Protein AF-A0A4Q5T231-F1 (afdb_monomer_lite)

Structure (mmCIF, N/CA/C/O backbone):
data_AF-A0A4Q5T231-F1
#
_entry.id   AF-A0A4Q5T231-F1
#
loop_
_atom_site.group_PDB
_atom_site.id
_atom_site.type_symbol
_atom_site.label_atom_id
_atom_site.label_alt_id
_atom_site.label_comp_id
_atom_site.label_asym_id
_atom_site.label_entity_id
_atom_site.label_seq_id
_atom_site.pdbx_PDB_ins_code
_atom_site.Cartn_x
_atom_site.Cartn_y
_atom_site.Cartn_z
_atom_site.occupancy
_atom_site.B_iso_or_equiv
_atom_site.auth_seq_id
_atom_site.auth_comp_id
_atom_site.auth_asym_id
_atom_site.auth_atom_id
_atom_site.pdbx_PDB_model_num
ATOM 1 N N . MET A 1 1 ? 25.483 -10.007 -0.753 1.00 50.66 1 MET A N 1
ATOM 2 C CA . MET A 1 1 ? 24.248 -10.472 -1.414 1.00 50.66 1 MET A CA 1
ATOM 3 C C . MET A 1 1 ? 23.103 -10.028 -0.533 1.00 50.66 1 MET A C 1
ATOM 5 O O . MET A 1 1 ? 23.005 -10.476 0.605 1.00 50.66 1 MET A O 1
ATOM 9 N N . SER A 1 2 ? 22.390 -8.997 -0.967 1.00 65.38 2 SER A N 1
ATOM 10 C CA . SER A 1 2 ? 21.343 -8.361 -0.178 1.00 65.38 2 SER A CA 1
ATOM 11 C C . SER A 1 2 ? 20.080 -9.219 -0.239 1.00 65.38 2 SER A C 1
ATOM 13 O O . SER A 1 2 ? 19.780 -9.812 -1.270 1.00 65.38 2 SER A O 1
ATOM 15 N N . MET A 1 3 ? 19.291 -9.268 0.836 1.00 64.25 3 MET A N 1
ATOM 16 C CA . MET A 1 3 ? 18.019 -10.022 0.887 1.00 64.25 3 MET A CA 1
ATOM 17 C C . MET A 1 3 ? 17.012 -9.611 -0.212 1.00 64.25 3 MET A C 1
ATOM 19 O O . MET A 1 3 ? 16.032 -10.305 -0.463 1.00 64.25 3 MET A O 1
ATOM 23 N N . LEU A 1 4 ? 17.260 -8.481 -0.877 1.00 67.06 4 LEU A N 1
ATOM 24 C CA . LEU A 1 4 ? 16.445 -7.885 -1.936 1.00 67.06 4 LEU A CA 1
ATOM 25 C C . LEU A 1 4 ? 16.871 -8.307 -3.355 1.00 67.06 4 LEU A C 1
ATOM 27 O O . LEU A 1 4 ? 16.166 -8.000 -4.314 1.00 67.06 4 LEU A O 1
ATOM 31 N N . ASP A 1 5 ? 18.001 -8.999 -3.507 1.00 69.81 5 ASP A N 1
ATOM 32 C CA . ASP A 1 5 ? 18.557 -9.424 -4.798 1.00 69.81 5 ASP A CA 1
ATOM 33 C C . ASP A 1 5 ? 17.591 -10.279 -5.653 1.00 69.81 5 ASP A C 1
ATOM 35 O O . ASP A 1 5 ? 17.456 -9.984 -6.844 1.00 69.81 5 ASP A O 1
ATOM 39 N N . PRO A 1 6 ? 16.837 -11.264 -5.111 1.00 73.25 6 PRO A N 1
ATOM 40 C CA . PRO A 1 6 ? 15.882 -12.022 -5.926 1.00 73.25 6 PRO A CA 1
ATOM 41 C C . PRO A 1 6 ? 14.739 -11.151 -6.466 1.00 73.25 6 PRO A C 1
ATOM 43 O O . PRO A 1 6 ? 14.299 -11.342 -7.596 1.00 73.25 6 PRO A O 1
ATOM 46 N N . LEU A 1 7 ? 14.289 -10.149 -5.703 1.00 67.00 7 LEU A N 1
ATOM 47 C CA . LEU A 1 7 ? 13.256 -9.215 -6.156 1.00 67.00 7 LEU A CA 1
ATOM 48 C C . LEU A 1 7 ? 13.778 -8.308 -7.278 1.00 67.00 7 LEU A C 1
ATOM 50 O O . LEU A 1 7 ? 13.075 -8.070 -8.259 1.00 67.00 7 LEU A O 1
ATOM 54 N N . LYS A 1 8 ? 15.022 -7.832 -7.150 1.00 66.56 8 LYS A N 1
ATOM 55 C CA . LYS A 1 8 ? 15.678 -6.998 -8.164 1.00 66.56 8 LYS A CA 1
ATOM 56 C C . LYS A 1 8 ? 15.861 -7.744 -9.485 1.00 66.56 8 LYS A C 1
ATOM 58 O O . LYS A 1 8 ? 15.566 -7.172 -10.527 1.00 66.56 8 LYS A O 1
ATOM 63 N N . HIS A 1 9 ? 16.258 -9.017 -9.447 1.00 74.00 9 HIS A N 1
ATOM 64 C CA . HIS A 1 9 ? 16.387 -9.845 -10.653 1.00 74.00 9 HIS A CA 1
ATOM 65 C C . HIS A 1 9 ? 15.053 -10.105 -11.358 1.00 74.00 9 HIS A C 1
ATOM 67 O O . HIS A 1 9 ? 14.983 -10.077 -12.588 1.00 74.00 9 HIS A O 1
ATOM 73 N N . VAL A 1 10 ? 13.977 -10.324 -10.598 1.00 75.19 10 VAL A N 1
ATOM 74 C CA . VAL A 1 10 ? 12.633 -10.466 -11.176 1.00 75.19 10 VAL A CA 1
ATOM 75 C C . VAL A 1 10 ? 12.203 -9.164 -11.851 1.00 75.19 10 VAL A C 1
ATOM 77 O O . VAL A 1 10 ? 11.726 -9.189 -12.983 1.00 75.19 10 VAL A O 1
ATOM 80 N N . LEU A 1 11 ? 12.416 -8.024 -11.188 1.00 67.62 11 LEU A N 1
ATOM 81 C CA . LEU A 1 11 ? 12.044 -6.715 -11.721 1.00 67.62 11 LEU A CA 1
ATOM 82 C C . LEU A 1 11 ? 12.853 -6.352 -12.974 1.00 67.62 11 LEU A C 1
ATOM 84 O O . LEU A 1 11 ? 12.297 -5.823 -13.933 1.00 67.62 11 LEU A O 1
ATOM 88 N N . SER A 1 12 ? 14.146 -6.677 -12.987 1.00 69.38 12 SER A N 1
ATOM 89 C CA . SER A 1 12 ? 15.028 -6.380 -14.111 1.00 69.38 12 SER A CA 1
ATOM 90 C C . SER A 1 12 ? 14.718 -7.248 -15.336 1.00 69.38 12 SER A C 1
ATOM 92 O O . SER A 1 12 ? 14.697 -6.739 -16.453 1.00 69.38 12 SER A O 1
ATOM 94 N N . THR A 1 13 ? 14.366 -8.523 -15.130 1.00 76.62 13 THR A N 1
ATOM 95 C CA . THR A 1 13 ? 13.905 -9.421 -16.207 1.00 76.62 13 THR A CA 1
ATOM 96 C C . THR A 1 13 ? 12.574 -8.948 -16.797 1.00 76.62 13 THR A C 1
ATOM 98 O O . THR A 1 13 ? 12.355 -9.018 -18.004 1.00 76.62 13 THR A O 1
ATOM 101 N N . LEU A 1 14 ? 11.678 -8.428 -15.957 1.00 75.81 14 LEU A N 1
ATOM 102 C CA . LEU A 1 14 ? 10.419 -7.820 -16.393 1.00 75.81 14 LEU A CA 1
ATOM 103 C C . LEU A 1 14 ? 10.644 -6.546 -17.218 1.00 75.81 14 LEU A C 1
ATOM 105 O O . LEU A 1 14 ? 9.974 -6.356 -18.228 1.00 75.81 14 LEU A O 1
ATOM 109 N N . MET A 1 15 ? 11.600 -5.702 -16.821 1.00 70.06 15 MET A N 1
ATOM 110 C CA . MET A 1 15 ? 11.969 -4.503 -17.580 1.00 70.06 15 MET A CA 1
ATOM 111 C C . MET A 1 15 ? 12.560 -4.862 -18.946 1.00 70.06 15 MET A C 1
ATOM 113 O O . MET A 1 15 ? 12.123 -4.319 -19.957 1.00 70.06 15 MET A O 1
ATOM 117 N N . SER A 1 16 ? 13.512 -5.799 -18.996 1.00 71.19 16 SER A N 1
ATOM 118 C CA . SER A 1 16 ? 14.193 -6.167 -20.242 1.00 71.19 16 SER A CA 1
ATOM 119 C C . SER A 1 16 ? 13.262 -6.865 -21.233 1.00 71.19 16 SER A C 1
ATOM 121 O O . SER A 1 16 ? 13.289 -6.566 -22.424 1.00 71.19 16 SER A O 1
ATOM 123 N N . THR A 1 17 ? 12.379 -7.741 -20.746 1.00 78.62 17 THR A N 1
ATOM 124 C CA . THR A 1 17 ? 11.359 -8.384 -21.587 1.00 78.62 17 THR A CA 1
ATOM 125 C C . THR A 1 17 ? 10.318 -7.392 -22.099 1.00 78.62 17 THR A C 1
ATOM 127 O O . THR A 1 17 ? 9.918 -7.488 -23.257 1.00 78.62 17 THR A O 1
ATOM 130 N N . ALA A 1 18 ? 9.908 -6.412 -21.288 1.00 74.81 18 ALA A N 1
ATOM 131 C CA . ALA A 1 18 ? 8.990 -5.364 -21.726 1.00 74.81 18 ALA A CA 1
ATOM 132 C C . ALA A 1 18 ? 9.618 -4.434 -22.778 1.00 74.81 18 ALA A C 1
ATOM 134 O O . ALA A 1 18 ? 8.939 -4.070 -23.737 1.00 74.81 18 ALA A O 1
ATOM 135 N N . HIS A 1 19 ? 10.904 -4.106 -22.638 1.00 70.19 19 HIS A N 1
ATOM 136 C CA . HIS A 1 19 ? 11.635 -3.284 -23.605 1.00 70.19 19 HIS A CA 1
ATOM 137 C C . HIS A 1 19 ? 11.811 -4.005 -24.944 1.00 70.19 19 HIS A C 1
ATOM 139 O O . HIS A 1 19 ? 11.424 -3.474 -25.981 1.00 70.19 19 HIS A O 1
ATOM 145 N N . ALA A 1 20 ? 12.246 -5.269 -24.914 1.00 75.25 20 ALA A N 1
ATOM 146 C CA . ALA A 1 20 ? 12.342 -6.102 -26.112 1.00 75.25 20 ALA A CA 1
ATOM 147 C C . ALA A 1 20 ? 10.977 -6.291 -26.800 1.00 75.25 20 ALA A C 1
ATOM 149 O O . ALA A 1 20 ? 10.881 -6.369 -28.023 1.00 75.25 20 ALA A O 1
ATOM 150 N N . LEU A 1 21 ? 9.887 -6.360 -26.030 1.00 76.31 21 LEU A N 1
ATOM 151 C CA . LEU A 1 21 ? 8.539 -6.420 -26.590 1.00 76.31 21 LEU A CA 1
ATOM 152 C C . LEU A 1 21 ? 8.127 -5.087 -27.235 1.00 76.31 21 LEU A C 1
ATOM 154 O O . LEU A 1 21 ? 7.507 -5.103 -28.294 1.00 76.31 21 LEU A O 1
ATOM 158 N N . ALA A 1 22 ? 8.474 -3.947 -26.633 1.00 73.88 22 ALA A N 1
ATOM 159 C CA . ALA A 1 22 ? 8.198 -2.625 -27.192 1.00 73.88 22 ALA A CA 1
ATOM 160 C C . ALA A 1 22 ? 8.950 -2.394 -28.515 1.00 73.88 22 ALA A C 1
ATOM 162 O O . ALA A 1 22 ? 8.356 -1.897 -29.471 1.00 73.88 22 ALA A O 1
ATOM 163 N N . GLU A 1 23 ? 10.206 -2.831 -28.605 1.00 73.25 23 GLU A N 1
ATOM 164 C CA . GLU A 1 23 ? 10.992 -2.812 -29.846 1.00 73.25 23 GLU A CA 1
ATOM 165 C C . GLU A 1 23 ? 10.360 -3.695 -30.933 1.00 73.25 23 GLU A C 1
ATOM 167 O O . GLU A 1 23 ? 10.173 -3.255 -32.066 1.00 73.25 23 GLU A O 1
ATOM 172 N N . ASN A 1 24 ? 9.922 -4.912 -30.579 1.00 79.31 24 ASN A N 1
ATOM 173 C CA . ASN A 1 24 ? 9.207 -5.807 -31.501 1.00 79.31 24 ASN A CA 1
ATOM 174 C C . ASN A 1 24 ? 7.862 -5.234 -31.991 1.00 79.31 24 ASN A C 1
ATOM 176 O O . ASN A 1 24 ? 7.35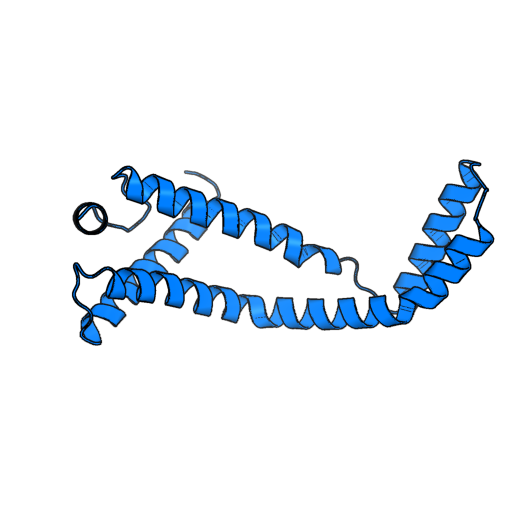8 -5.645 -33.035 1.00 79.31 24 ASN A O 1
ATOM 180 N N . LEU A 1 25 ? 7.276 -4.289 -31.251 1.00 76.75 25 LEU A N 1
ATOM 181 C CA . LEU A 1 25 ? 6.058 -3.564 -31.623 1.00 76.75 25 LEU A CA 1
ATOM 182 C C . LEU A 1 25 ? 6.344 -2.279 -32.424 1.00 76.75 25 LEU A C 1
ATOM 184 O O . LEU A 1 25 ? 5.405 -1.564 -32.775 1.00 76.75 25 LEU A O 1
ATOM 188 N N . GLY A 1 26 ? 7.613 -2.002 -32.745 1.00 74.06 26 GLY A N 1
ATOM 189 C CA . GLY A 1 26 ? 8.037 -0.872 -33.572 1.00 74.06 26 GLY A CA 1
ATOM 190 C C . GLY A 1 26 ? 8.385 0.398 -32.796 1.00 74.06 26 GLY A C 1
ATOM 191 O O . GLY A 1 26 ? 8.459 1.467 -33.403 1.00 74.06 26 GLY A O 1
ATOM 192 N N . ALA A 1 27 ? 8.579 0.319 -31.474 1.00 72.06 27 ALA A N 1
ATOM 193 C CA . ALA A 1 27 ? 9.139 1.435 -30.719 1.00 72.06 27 ALA A CA 1
ATOM 194 C C . ALA A 1 27 ? 10.629 1.605 -31.053 1.00 72.06 27 ALA A C 1
ATOM 196 O O . ALA A 1 27 ? 11.365 0.626 -31.156 1.00 72.06 27 ALA A O 1
ATOM 197 N N . ASP A 1 28 ? 11.061 2.856 -31.206 1.00 72.12 28 ASP A N 1
ATOM 198 C CA . ASP A 1 28 ? 12.474 3.193 -31.363 1.00 72.12 28 ASP A CA 1
ATOM 199 C C . ASP A 1 28 ? 13.251 2.759 -30.104 1.00 72.12 28 ASP A C 1
ATOM 201 O O . ASP A 1 28 ? 12.867 3.193 -29.010 1.00 72.12 28 ASP A O 1
ATOM 205 N N . PRO A 1 29 ? 14.320 1.944 -30.227 1.00 63.81 29 PRO A N 1
ATOM 206 C CA . PRO A 1 29 ? 15.132 1.503 -29.093 1.00 63.81 29 PRO A CA 1
ATOM 207 C C . PRO A 1 29 ? 15.642 2.679 -28.253 1.00 63.81 29 PRO A C 1
ATOM 209 O O . PRO A 1 29 ? 15.603 2.634 -27.028 1.00 63.81 29 PRO A O 1
ATOM 212 N N . GLY A 1 30 ? 16.054 3.771 -28.914 1.00 64.19 30 GLY A N 1
ATOM 213 C CA . GLY A 1 30 ? 16.529 5.009 -28.278 1.00 64.19 30 GLY A CA 1
ATOM 214 C C . GLY A 1 30 ? 15.431 5.985 -27.870 1.00 64.19 30 GLY A C 1
ATOM 215 O O . GLY A 1 30 ? 15.709 7.002 -27.241 1.00 64.19 30 GLY A O 1
ATOM 216 N N . GLY A 1 31 ? 14.181 5.707 -28.229 1.00 68.44 31 GLY A N 1
ATOM 217 C CA . GLY A 1 31 ? 13.083 6.633 -28.028 1.00 68.44 31 GLY A CA 1
ATOM 218 C C . GLY A 1 31 ? 12.554 6.588 -26.599 1.00 68.44 31 GLY A C 1
ATOM 219 O O . GLY A 1 31 ? 12.254 5.520 -26.059 1.00 68.44 31 GLY A O 1
ATOM 220 N N . ALA A 1 32 ? 12.287 7.763 -26.022 1.00 67.25 32 ALA A N 1
ATOM 221 C CA . ALA A 1 32 ? 11.602 7.892 -24.731 1.00 67.25 32 ALA A CA 1
ATOM 222 C C . ALA A 1 32 ? 10.290 7.076 -24.664 1.00 67.25 32 ALA A C 1
ATOM 224 O O . ALA A 1 32 ? 9.895 6.603 -23.600 1.00 67.25 32 ALA A O 1
ATOM 225 N N . VAL A 1 33 ? 9.635 6.853 -25.810 1.00 70.31 33 VAL A N 1
ATOM 226 C CA . VAL A 1 33 ? 8.413 6.046 -25.926 1.00 70.31 33 VAL A CA 1
ATOM 227 C C . VAL A 1 33 ? 8.644 4.586 -25.524 1.00 70.31 33 VAL A C 1
ATOM 229 O O . VAL A 1 33 ? 7.839 4.067 -24.754 1.00 70.31 33 VAL A O 1
ATOM 232 N N . GLY A 1 34 ? 9.724 3.934 -25.973 1.00 71.38 34 GLY A N 1
ATOM 233 C CA . GLY A 1 34 ? 10.021 2.533 -25.635 1.00 71.38 34 GLY A CA 1
ATOM 234 C C . GLY A 1 34 ? 10.287 2.344 -24.140 1.00 71.38 34 GLY A C 1
ATOM 235 O O . GLY A 1 34 ? 9.767 1.419 -23.504 1.00 71.38 34 GLY A O 1
ATOM 236 N N . TRP A 1 35 ? 10.999 3.298 -23.539 1.00 69.19 35 TRP A N 1
ATOM 237 C CA . TRP A 1 35 ? 11.255 3.349 -22.100 1.00 69.19 35 TRP A CA 1
ATOM 238 C C . TRP A 1 35 ? 9.987 3.595 -21.278 1.00 69.19 35 TRP A C 1
ATOM 240 O O . TRP A 1 35 ? 9.713 2.858 -20.327 1.00 69.19 35 TRP A O 1
ATOM 250 N N . CYS A 1 36 ? 9.152 4.561 -21.671 1.00 70.88 36 CYS A N 1
ATOM 251 C CA . CYS A 1 36 ? 7.867 4.806 -21.016 1.00 70.88 36 CYS A CA 1
ATOM 252 C C . CYS A 1 36 ? 6.931 3.591 -21.102 1.00 70.88 36 CYS A C 1
ATOM 254 O O . CYS A 1 36 ? 6.266 3.268 -20.115 1.00 70.88 36 CYS A O 1
ATOM 256 N N . LEU A 1 37 ? 6.897 2.896 -22.244 1.00 70.88 37 LEU A N 1
ATOM 257 C CA . LEU A 1 37 ? 6.091 1.685 -22.434 1.00 70.88 37 LEU A CA 1
ATOM 258 C C . LEU A 1 37 ? 6.577 0.540 -21.540 1.00 70.88 37 LEU A C 1
ATOM 260 O O . LEU A 1 37 ? 5.760 -0.155 -20.938 1.00 70.88 37 LEU A O 1
ATOM 264 N N . SER A 1 38 ? 7.895 0.402 -21.383 1.00 70.81 38 SER A N 1
ATOM 265 C CA . SER A 1 38 ? 8.520 -0.601 -20.511 1.00 70.81 38 SER A CA 1
ATOM 266 C C . SER A 1 38 ? 8.173 -0.367 -19.038 1.00 70.81 38 SER A C 1
ATOM 268 O O . SER A 1 38 ? 7.713 -1.276 -18.343 1.00 70.81 38 SER A O 1
ATOM 270 N N . ILE A 1 39 ? 8.290 0.880 -18.567 1.00 73.81 39 ILE A N 1
ATOM 271 C CA . ILE A 1 39 ? 7.907 1.264 -17.200 1.00 73.81 39 ILE A CA 1
ATOM 272 C C . ILE A 1 39 ? 6.402 1.052 -16.985 1.00 73.81 39 ILE A C 1
ATOM 274 O O . ILE A 1 39 ? 5.989 0.480 -15.972 1.00 73.81 39 ILE A O 1
ATOM 278 N N . ALA A 1 40 ? 5.568 1.473 -17.939 1.00 74.94 40 ALA A N 1
ATOM 279 C CA . ALA A 1 40 ? 4.123 1.287 -17.865 1.00 74.94 40 ALA A CA 1
ATOM 280 C C . ALA A 1 40 ? 3.740 -0.202 -17.805 1.00 74.94 40 ALA A C 1
ATOM 282 O O . ALA A 1 40 ? 2.879 -0.579 -17.008 1.00 74.94 40 ALA A O 1
ATOM 283 N N . ALA A 1 41 ? 4.412 -1.057 -18.580 1.00 76.12 41 ALA A N 1
ATOM 284 C CA . ALA A 1 41 ? 4.200 -2.500 -18.563 1.00 76.12 41 ALA A CA 1
ATOM 285 C C . ALA A 1 41 ? 4.506 -3.107 -17.185 1.00 76.12 41 ALA A C 1
ATOM 287 O O . ALA A 1 41 ? 3.680 -3.853 -16.655 1.00 76.12 41 ALA A O 1
ATOM 288 N N . ILE A 1 42 ? 5.619 -2.725 -16.546 1.00 72.38 42 ILE A N 1
ATOM 289 C CA . ILE A 1 42 ? 5.926 -3.152 -15.169 1.00 72.38 42 ILE A CA 1
ATOM 290 C C . ILE A 1 42 ? 4.819 -2.723 -14.210 1.00 72.38 42 ILE A C 1
ATOM 292 O O . ILE A 1 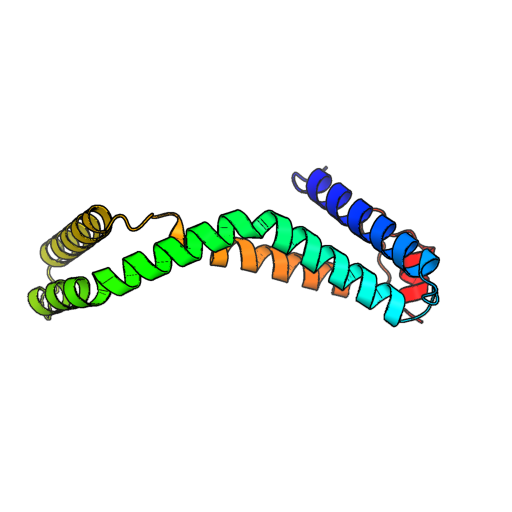42 ? 4.355 -3.527 -13.401 1.00 72.38 42 ILE A O 1
ATOM 296 N N . VAL A 1 43 ? 4.361 -1.471 -14.300 1.00 79.94 43 VAL A N 1
ATOM 297 C CA . VAL A 1 43 ? 3.290 -0.963 -13.434 1.00 79.94 43 VAL A CA 1
ATOM 298 C C . VAL A 1 43 ? 2.010 -1.780 -13.610 1.00 79.94 43 VAL A C 1
ATOM 300 O O . VAL A 1 43 ? 1.374 -2.127 -12.613 1.00 79.94 43 VAL A O 1
ATOM 303 N N . VAL A 1 44 ? 1.640 -2.122 -14.846 1.00 79.25 44 VAL A N 1
ATOM 304 C CA . VAL A 1 44 ? 0.458 -2.945 -15.139 1.00 79.25 44 VAL A CA 1
ATOM 305 C C . VAL A 1 44 ? 0.611 -4.357 -14.580 1.00 79.25 44 VAL A C 1
ATOM 307 O O . VAL A 1 44 ? -0.309 -4.835 -13.919 1.00 79.25 44 VAL A O 1
ATOM 310 N N . VAL A 1 45 ? 1.761 -5.007 -14.768 1.00 78.75 45 VAL A N 1
ATOM 311 C CA . VAL A 1 45 ? 2.013 -6.363 -14.250 1.00 78.75 45 VAL A CA 1
ATOM 312 C C . VAL A 1 45 ? 1.974 -6.382 -12.724 1.00 78.75 45 VAL A C 1
ATOM 314 O O . VAL A 1 45 ? 1.252 -7.183 -12.128 1.00 78.75 45 VAL A O 1
ATOM 317 N N . VAL A 1 46 ? 2.695 -5.465 -12.075 1.00 75.19 46 VAL A N 1
ATOM 318 C CA . VAL A 1 46 ? 2.732 -5.365 -10.612 1.00 75.19 46 VAL A CA 1
ATOM 319 C C . VAL A 1 46 ? 1.337 -5.064 -10.062 1.00 75.19 46 VAL A C 1
ATOM 321 O O . VAL A 1 46 ? 0.896 -5.716 -9.115 1.00 75.19 46 VAL A O 1
ATOM 324 N N . ARG A 1 47 ? 0.587 -4.135 -10.671 1.00 77.50 47 ARG A N 1
ATOM 325 C CA . ARG A 1 47 ? -0.796 -3.852 -10.254 1.00 77.50 47 ARG A CA 1
ATOM 326 C C . ARG A 1 47 ? -1.756 -5.000 -10.538 1.00 77.50 47 ARG A C 1
ATOM 328 O O . ARG A 1 47 ? -2.671 -5.196 -9.745 1.00 77.50 47 ARG A O 1
ATOM 335 N N . GLY A 1 48 ? -1.546 -5.764 -11.606 1.00 83.31 48 GLY A N 1
ATOM 336 C CA . GLY A 1 48 ? -2.306 -6.975 -11.911 1.00 83.31 48 GLY A CA 1
ATOM 337 C C . GLY A 1 48 ? -2.114 -8.050 -10.841 1.00 83.31 48 GLY A C 1
ATOM 338 O O . GLY A 1 48 ? -3.092 -8.590 -10.331 1.00 83.31 48 GLY A O 1
ATOM 339 N N . LEU A 1 49 ? -0.870 -8.289 -10.419 1.00 79.00 49 LEU A N 1
ATOM 340 C CA . LEU A 1 49 ? -0.547 -9.215 -9.326 1.00 79.00 49 LEU A CA 1
ATOM 341 C C . LEU A 1 49 ? -1.084 -8.739 -7.969 1.00 79.00 49 LEU A C 1
ATOM 343 O O . LEU A 1 49 ? -1.529 -9.548 -7.156 1.00 79.00 49 LEU A O 1
ATOM 347 N N . LEU A 1 50 ? -1.074 -7.427 -7.724 1.00 78.38 50 LEU A N 1
ATOM 348 C CA . LEU A 1 50 ? -1.627 -6.832 -6.507 1.00 78.38 50 LEU A CA 1
ATOM 349 C C . LEU A 1 50 ? -3.160 -6.726 -6.536 1.00 78.38 50 LEU A C 1
ATOM 351 O O . LEU A 1 50 ? -3.761 -6.587 -5.478 1.00 78.38 50 LEU A O 1
ATOM 355 N N . LEU A 1 51 ? -3.815 -6.840 -7.695 1.00 83.50 51 LEU A N 1
ATOM 356 C CA . LEU A 1 51 ? -5.267 -6.708 -7.860 1.00 83.50 51 LEU A CA 1
ATOM 357 C C . LEU A 1 51 ? -6.103 -7.534 -6.858 1.00 83.50 51 LEU A C 1
ATOM 359 O O . LEU A 1 51 ? -6.991 -6.946 -6.233 1.00 83.50 51 LEU A O 1
ATOM 363 N N . PRO A 1 52 ? -5.852 -8.844 -6.627 1.00 81.94 52 PRO A N 1
ATOM 364 C CA . PRO A 1 52 ? -6.591 -9.609 -5.616 1.00 81.94 52 PRO A CA 1
ATOM 365 C C . PRO A 1 52 ? -6.428 -9.034 -4.201 1.00 81.94 52 PRO A C 1
ATOM 367 O O . PRO A 1 52 ? -7.386 -9.005 -3.422 1.00 81.94 52 PRO A O 1
ATOM 370 N N . LEU A 1 53 ? -5.238 -8.521 -3.877 1.00 81.69 53 LEU A N 1
ATOM 371 C CA . LEU A 1 53 ? -4.974 -7.851 -2.608 1.00 81.69 53 LEU A CA 1
ATOM 372 C C . LEU A 1 53 ? -5.744 -6.524 -2.524 1.00 81.69 53 LEU A C 1
ATOM 374 O O . LEU A 1 53 ? -6.385 -6.251 -1.507 1.00 81.69 53 LEU A O 1
ATOM 378 N N . THR A 1 54 ? -5.756 -5.734 -3.597 1.00 81.44 54 THR A N 1
ATOM 379 C CA . THR A 1 54 ? -6.487 -4.462 -3.673 1.00 81.44 54 THR A CA 1
ATOM 380 C C . THR A 1 54 ? -7.997 -4.668 -3.535 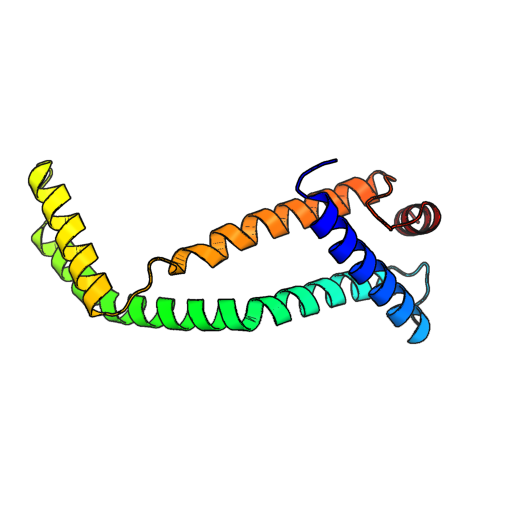1.00 81.44 54 THR A C 1
ATOM 382 O O . THR A 1 54 ? -8.658 -3.946 -2.790 1.00 81.44 54 THR A O 1
ATOM 385 N N . VAL A 1 55 ? -8.563 -5.705 -4.162 1.00 85.81 55 VAL A N 1
ATOM 386 C CA . VAL A 1 55 ? -9.984 -6.074 -4.010 1.00 85.81 55 VAL A CA 1
ATOM 387 C C . VAL A 1 55 ? -10.307 -6.433 -2.556 1.00 85.81 55 VAL A C 1
ATOM 389 O O . VAL A 1 55 ? -11.323 -5.987 -2.009 1.00 85.81 55 VAL A O 1
ATOM 392 N N . HIS A 1 56 ? -9.429 -7.187 -1.886 1.00 83.25 56 HIS A N 1
ATOM 393 C CA . HIS A 1 56 ? -9.589 -7.495 -0.464 1.00 83.25 56 HIS A CA 1
ATOM 394 C C . HIS A 1 56 ? -9.587 -6.223 0.403 1.00 83.25 56 HIS A C 1
ATOM 396 O O . HIS A 1 56 ? -10.402 -6.085 1.321 1.00 83.25 56 HIS A O 1
ATOM 402 N N . GLN A 1 57 ? -8.713 -5.265 0.089 1.00 78.88 57 GLN A N 1
ATOM 403 C CA . GLN A 1 57 ? -8.626 -3.983 0.790 1.00 78.88 57 GLN A CA 1
ATOM 404 C C . GLN A 1 57 ? -9.879 -3.126 0.592 1.00 78.88 57 GLN A C 1
ATOM 406 O O . GLN A 1 57 ? -10.416 -2.620 1.578 1.00 78.88 57 GLN A O 1
ATOM 411 N N . VAL A 1 58 ? -10.405 -3.024 -0.634 1.00 85.38 58 VAL A N 1
ATOM 412 C C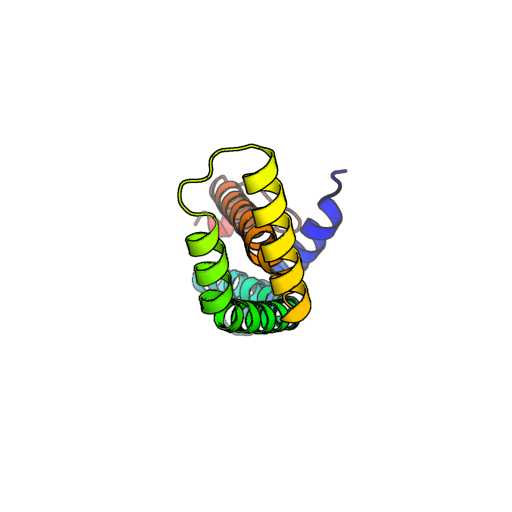A . VAL A 1 58 ? -11.658 -2.301 -0.924 1.00 85.38 58 VAL A CA 1
ATOM 413 C C . VAL A 1 58 ? -12.824 -2.895 -0.130 1.00 85.38 58 VAL A C 1
ATOM 415 O O . VAL A 1 58 ? -13.615 -2.162 0.471 1.00 85.38 58 VAL A O 1
ATOM 418 N N . ARG A 1 59 ? -12.905 -4.229 -0.040 1.00 86.00 59 ARG A N 1
ATOM 419 C CA . ARG A 1 59 ? -13.946 -4.901 0.749 1.00 86.00 59 ARG A CA 1
ATOM 420 C C . ARG A 1 59 ? -13.844 -4.570 2.241 1.00 86.00 59 ARG A C 1
ATOM 422 O O . ARG A 1 59 ? -14.870 -4.317 2.873 1.00 86.00 59 ARG A O 1
ATOM 429 N N . ASN A 1 60 ? -12.634 -4.531 2.799 1.00 84.81 60 ASN A N 1
ATOM 430 C CA . ASN A 1 60 ? -12.412 -4.126 4.192 1.00 84.81 60 ASN A CA 1
ATOM 431 C C . ASN A 1 60 ? -12.728 -2.643 4.426 1.00 84.81 60 ASN A C 1
ATOM 433 O O . ASN A 1 60 ? -13.356 -2.312 5.430 1.00 84.81 60 ASN A O 1
ATOM 437 N N . ALA A 1 61 ? -12.361 -1.759 3.493 1.00 84.56 61 ALA A N 1
ATOM 438 C CA . ALA A 1 61 ? -12.672 -0.333 3.572 1.00 84.56 61 ALA A CA 1
ATOM 439 C C . ALA A 1 61 ? -14.189 -0.089 3.602 1.00 84.56 61 ALA A C 1
ATOM 441 O O . ALA A 1 61 ? -14.670 0.714 4.402 1.00 84.56 61 ALA A O 1
ATOM 442 N N . ARG A 1 62 ? -14.961 -0.848 2.811 1.00 87.06 62 ARG A N 1
ATOM 443 C CA . ARG A 1 62 ? -16.430 -0.805 2.843 1.00 87.06 62 ARG A CA 1
ATOM 444 C C . ARG A 1 62 ? -16.995 -1.241 4.197 1.00 87.06 62 ARG A C 1
ATOM 446 O O . ARG A 1 62 ? -17.879 -0.573 4.719 1.00 87.06 62 ARG A O 1
ATOM 453 N N . ARG A 1 63 ? -16.478 -2.324 4.791 1.00 86.50 63 ARG A N 1
ATOM 454 C CA . ARG A 1 63 ? -16.892 -2.775 6.138 1.00 86.50 63 ARG A CA 1
ATOM 455 C C . ARG A 1 63 ? -16.596 -1.723 7.205 1.00 86.50 63 ARG A C 1
ATOM 457 O O . ARG A 1 63 ? -17.444 -1.448 8.045 1.00 86.50 63 ARG A O 1
ATOM 464 N N . MET A 1 64 ? -15.435 -1.073 7.118 1.00 85.62 64 MET A N 1
ATOM 465 C CA . MET A 1 64 ? -15.090 0.035 8.008 1.00 85.62 64 MET A CA 1
ATOM 466 C C . MET A 1 64 ? -16.035 1.228 7.822 1.00 85.62 64 MET A C 1
ATOM 468 O O . MET A 1 64 ? -16.443 1.832 8.807 1.00 85.62 64 MET A O 1
ATOM 472 N N . ALA A 1 65 ? -16.416 1.561 6.584 1.00 87.94 65 ALA A N 1
ATOM 473 C CA . ALA A 1 65 ? -17.369 2.638 6.313 1.00 87.94 65 ALA A CA 1
ATOM 474 C C . ALA A 1 65 ? -18.738 2.385 6.966 1.00 87.94 65 ALA A C 1
ATOM 476 O O . ALA A 1 65 ? -19.330 3.323 7.487 1.00 87.94 65 ALA A O 1
ATOM 477 N N . VAL A 1 66 ? -19.191 1.128 7.005 1.00 89.06 66 VAL A N 1
ATOM 478 C CA . VAL A 1 66 ? -20.417 0.729 7.718 1.00 89.06 66 VAL A CA 1
ATOM 479 C C . VAL A 1 66 ? -20.249 0.829 9.239 1.00 89.06 66 VAL A C 1
ATOM 481 O O . VAL A 1 66 ? -21.168 1.270 9.916 1.00 89.06 66 VAL A O 1
ATOM 484 N N . ALA A 1 67 ? -19.073 0.499 9.782 1.00 87.44 67 ALA A N 1
ATOM 485 C CA . ALA A 1 67 ? -18.794 0.593 11.220 1.00 87.44 67 ALA A CA 1
ATOM 486 C C . ALA A 1 67 ? -18.558 2.034 11.729 1.00 87.44 67 ALA A C 1
ATOM 488 O O . ALA A 1 67 ? -18.618 2.284 12.933 1.00 87.44 67 ALA A O 1
ATOM 489 N N . ARG A 1 68 ? -18.276 3.001 10.839 1.00 87.31 68 ARG A N 1
ATOM 490 C CA . ARG A 1 68 ? -18.010 4.413 11.190 1.00 87.31 68 ARG A CA 1
ATOM 491 C C . ARG A 1 68 ? -19.056 5.059 12.110 1.00 87.31 68 ARG A C 1
ATOM 493 O O . ARG A 1 68 ? -18.617 5.643 13.098 1.00 87.31 68 ARG A O 1
ATOM 500 N N . PRO A 1 69 ? -20.373 5.002 11.835 1.00 91.06 69 PRO A N 1
ATOM 501 C CA . PRO A 1 69 ? -21.376 5.598 12.721 1.00 91.06 69 PRO A CA 1
ATOM 502 C C . PRO A 1 69 ? -21.311 5.031 14.146 1.00 91.06 69 PRO A C 1
ATOM 504 O O . PRO A 1 69 ? -21.244 5.788 15.109 1.00 91.06 69 PRO A O 1
ATOM 507 N N . HIS A 1 70 ? -21.188 3.712 14.294 1.00 89.06 70 HIS A N 1
ATOM 508 C CA . HIS A 1 70 ? -21.143 3.061 15.607 1.00 89.06 70 HIS A CA 1
ATOM 509 C C . HIS A 1 70 ? -19.834 3.388 16.353 1.00 89.06 70 HIS A C 1
ATOM 511 O O . HIS A 1 70 ? -19.812 3.569 17.570 1.00 89.06 70 HIS A O 1
ATOM 517 N N . LEU A 1 71 ? -18.723 3.542 15.622 1.00 88.12 71 LEU A N 1
ATOM 518 C CA . LEU A 1 71 ? -17.461 4.026 16.189 1.00 88.12 71 LEU A CA 1
ATOM 519 C C . LEU A 1 71 ? -17.569 5.474 16.697 1.00 88.12 71 LEU A C 1
ATOM 521 O O . LEU A 1 71 ? -16.904 5.821 17.674 1.00 88.12 71 LEU A O 1
ATOM 525 N N . GLN A 1 72 ? -18.386 6.316 16.055 1.00 90.50 72 GLN A N 1
ATOM 526 C CA . GLN A 1 72 ? -18.641 7.683 16.515 1.00 90.50 72 GLN A CA 1
ATOM 527 C C . GLN A 1 72 ? -19.486 7.705 17.789 1.00 90.50 72 GLN A C 1
ATOM 529 O O . GLN A 1 72 ? -19.217 8.524 18.662 1.00 90.50 72 GLN A O 1
ATOM 534 N N . GLU A 1 73 ? -20.450 6.797 17.939 1.00 91.56 73 GLU A N 1
ATOM 535 C CA . GLU A 1 73 ? -21.223 6.655 19.179 1.00 91.56 73 GLU A CA 1
ATOM 536 C C . GLU A 1 73 ? -20.329 6.266 20.362 1.00 91.56 73 GLU A C 1
ATOM 538 O O . GLU A 1 73 ? -20.403 6.895 21.418 1.00 91.56 73 GLU A O 1
ATOM 543 N N . ILE A 1 74 ? -19.419 5.300 20.171 1.00 87.81 74 ILE A N 1
ATOM 544 C CA . ILE A 1 74 ? -18.408 4.953 21.185 1.00 87.81 74 ILE A CA 1
ATOM 545 C C . ILE A 1 74 ? -17.566 6.191 21.523 1.00 87.81 74 ILE A C 1
ATOM 547 O O . ILE A 1 74 ? -17.400 6.533 22.691 1.00 87.81 74 ILE A O 1
ATOM 551 N N . ALA A 1 75 ? -17.077 6.918 20.515 1.00 86.69 75 ALA A N 1
ATOM 552 C CA . ALA A 1 75 ? -16.282 8.123 20.745 1.00 86.69 75 ALA A CA 1
ATOM 553 C C . ALA A 1 75 ? -17.055 9.212 21.516 1.00 86.69 75 ALA A C 1
ATOM 555 O O . ALA A 1 75 ? -16.460 9.933 22.315 1.00 86.69 75 ALA A O 1
ATOM 556 N N . GLN A 1 76 ? -18.372 9.322 21.312 1.00 90.44 76 GLN A N 1
ATOM 557 C CA . GLN A 1 76 ? -19.227 10.240 22.064 1.00 90.44 76 GLN A CA 1
ATOM 558 C C . GLN A 1 76 ? -19.437 9.785 23.514 1.00 90.44 76 GLN A C 1
ATOM 560 O O . GLN A 1 76 ? -19.351 10.623 24.409 1.00 90.44 76 GLN A O 1
ATOM 565 N N . ARG A 1 77 ? -19.632 8.480 23.774 1.00 88.25 77 ARG A N 1
ATOM 566 C CA . ARG A 1 77 ? -19.780 7.932 25.141 1.00 88.25 77 ARG A CA 1
ATOM 567 C C . ARG A 1 77 ? -18.561 8.186 26.029 1.00 88.25 77 ARG A C 1
ATOM 569 O O . ARG A 1 77 ? -18.711 8.423 27.225 1.00 88.25 77 ARG A O 1
ATOM 576 N N . TYR A 1 78 ? -17.366 8.147 25.443 1.00 86.44 78 TYR A N 1
ATOM 577 C CA . TYR A 1 78 ? -16.098 8.355 26.151 1.00 86.44 78 TYR A CA 1
ATOM 578 C C . TYR A 1 78 ? -15.552 9.786 26.016 1.00 86.44 78 TYR A C 1
ATOM 580 O O . TYR A 1 78 ? -14.452 10.081 26.486 1.00 86.44 78 TYR A O 1
ATOM 588 N N . LYS A 1 79 ? -16.307 10.705 25.400 1.00 86.31 79 LYS A N 1
ATOM 589 C CA . LYS A 1 79 ? -15.874 12.090 25.192 1.00 86.31 79 LYS A CA 1
ATOM 590 C C . LYS A 1 79 ? -15.635 12.783 26.537 1.00 86.31 79 LYS A C 1
ATOM 592 O O . LYS A 1 79 ? -16.517 12.823 27.387 1.00 86.31 79 LYS A O 1
ATOM 597 N N . GLY A 1 80 ? -14.444 13.353 26.711 1.00 82.56 80 GLY A N 1
ATOM 598 C CA . GLY A 1 80 ? -14.060 14.061 27.937 1.00 82.56 80 GLY A CA 1
ATOM 599 C C . GLY A 1 80 ? -13.542 13.167 29.068 1.00 82.56 80 GLY A C 1
ATOM 600 O O . GLY A 1 80 ? -13.174 13.699 30.109 1.00 82.56 80 GLY A O 1
ATOM 601 N N . ARG A 1 81 ? -13.466 11.842 28.872 1.00 83.81 81 ARG A N 1
ATOM 602 C CA . ARG A 1 81 ? -12.790 10.934 29.807 1.00 83.81 81 ARG A CA 1
ATOM 603 C C . ARG A 1 81 ? -11.319 10.803 29.427 1.00 83.81 81 ARG A C 1
ATOM 605 O O . ARG A 1 81 ? -10.998 10.300 28.352 1.00 83.81 81 ARG A O 1
ATOM 612 N N . THR A 1 82 ? -10.434 11.266 30.300 1.00 80.56 82 THR A N 1
ATOM 613 C CA . THR A 1 82 ? -8.969 11.219 30.113 1.00 80.56 82 THR A CA 1
ATOM 614 C C . THR A 1 82 ? -8.299 10.158 30.982 1.00 80.56 82 THR A C 1
ATOM 616 O O . THR A 1 82 ? -7.088 9.959 30.899 1.00 80.56 82 THR A O 1
ATOM 619 N N . ASP A 1 83 ? -9.083 9.472 31.807 1.00 90.25 83 ASP A N 1
ATOM 620 C CA . ASP A 1 83 ? -8.643 8.402 32.691 1.00 90.25 83 ASP A CA 1
ATOM 621 C C . ASP A 1 83 ? -7.994 7.263 31.873 1.00 90.25 83 ASP A C 1
ATOM 623 O O . ASP A 1 83 ? -8.581 6.811 30.881 1.00 90.25 83 ASP A O 1
ATOM 627 N N . PRO A 1 84 ? -6.812 6.755 32.277 1.00 87.62 84 PRO A N 1
ATOM 628 C CA . PRO A 1 84 ? -6.117 5.677 31.569 1.00 87.62 84 PRO A CA 1
ATOM 629 C C . PRO A 1 84 ? -6.993 4.440 31.339 1.00 87.62 84 PRO A C 1
ATOM 631 O O . PRO A 1 84 ? -6.919 3.814 30.280 1.00 87.62 84 PRO A O 1
ATOM 634 N N . ASP A 1 85 ? -7.855 4.115 32.302 1.00 90.06 85 ASP A N 1
ATOM 635 C CA . ASP A 1 85 ? -8.763 2.972 32.222 1.00 90.06 85 ASP A CA 1
ATOM 636 C C . ASP A 1 85 ? -9.918 3.215 31.243 1.00 90.06 85 ASP A C 1
ATOM 638 O O . ASP A 1 85 ? -10.260 2.327 30.463 1.00 90.06 85 ASP A O 1
ATOM 642 N N . SER A 1 86 ? -10.453 4.438 31.182 1.00 86.56 86 SER A N 1
ATOM 643 C CA . SER A 1 86 ? -11.468 4.817 30.191 1.00 86.56 86 SER A CA 1
ATOM 644 C C . SER A 1 86 ? -10.922 4.788 28.764 1.00 86.56 86 SER A C 1
ATOM 646 O O . SER A 1 86 ? -11.619 4.355 27.847 1.00 86.56 86 SER A O 1
ATOM 648 N N . VAL A 1 87 ? -9.662 5.189 28.559 1.00 88.00 87 VAL A N 1
ATOM 649 C CA . VAL A 1 87 ? -9.002 5.088 27.247 1.00 88.00 87 VAL A CA 1
ATOM 650 C C . VAL A 1 87 ? -8.823 3.624 26.837 1.00 88.00 87 VAL A C 1
ATOM 652 O O . VAL A 1 87 ? -9.058 3.281 25.675 1.00 88.00 87 VAL A O 1
ATOM 655 N N . ARG A 1 88 ? -8.447 2.745 27.774 1.00 90.75 88 ARG A N 1
ATOM 656 C CA . ARG A 1 88 ? -8.329 1.299 27.520 1.00 90.75 88 ARG A CA 1
ATOM 657 C C . ARG A 1 88 ? -9.679 0.678 27.168 1.00 90.75 88 ARG A C 1
ATOM 659 O O . ARG A 1 88 ? -9.775 0.028 26.129 1.00 90.75 88 ARG A O 1
ATOM 666 N N . ALA A 1 89 ? -10.718 0.966 27.951 1.00 89.88 89 ALA A N 1
ATOM 667 C CA . ALA A 1 89 ? -12.076 0.491 27.692 1.00 89.88 89 ALA A CA 1
ATOM 668 C C . ALA A 1 89 ? -12.594 0.953 26.318 1.00 89.88 89 ALA A C 1
ATOM 670 O O . ALA A 1 89 ? -13.133 0.156 25.552 1.00 89.88 89 ALA A O 1
ATOM 671 N N . MET A 1 90 ? -12.342 2.214 25.945 1.00 90.31 90 MET A N 1
ATOM 672 C CA . MET A 1 90 ? -12.685 2.730 24.617 1.00 90.31 90 MET A CA 1
ATOM 673 C C . MET A 1 90 ? -11.963 1.961 23.496 1.00 90.31 90 MET A C 1
ATOM 675 O O . MET A 1 90 ? -12.562 1.662 22.462 1.00 90.31 90 MET A O 1
ATOM 679 N N . MET A 1 91 ? -10.673 1.648 23.658 1.00 88.56 91 MET A N 1
ATOM 680 C CA . MET A 1 91 ? -9.917 0.887 22.655 1.00 88.56 91 MET A CA 1
ATOM 681 C C . MET A 1 91 ? -10.429 -0.552 22.517 1.00 88.56 91 MET A C 1
ATOM 683 O O . MET A 1 91 ? -10.489 -1.066 21.397 1.00 88.56 91 MET A O 1
ATOM 687 N N . GLU A 1 92 ? -10.825 -1.186 23.620 1.00 90.94 92 GLU A N 1
ATOM 688 C CA . GLU A 1 92 ? -11.416 -2.526 23.625 1.00 90.94 92 GLU A CA 1
ATOM 689 C C . GLU A 1 92 ? -12.794 -2.554 22.958 1.00 90.94 92 GLU A C 1
ATOM 691 O O . GLU A 1 92 ? -12.989 -3.357 22.045 1.00 90.94 92 GLU A O 1
ATOM 696 N N . GLU A 1 93 ? -13.705 -1.632 23.301 1.00 88.81 93 GLU A N 1
ATOM 697 C CA . GLU A 1 93 ? -15.022 -1.520 22.649 1.00 88.81 93 GLU A CA 1
ATOM 698 C C . GLU A 1 93 ? -14.886 -1.288 21.141 1.00 88.81 93 GLU A C 1
ATOM 700 O O . GLU A 1 93 ? -15.528 -1.961 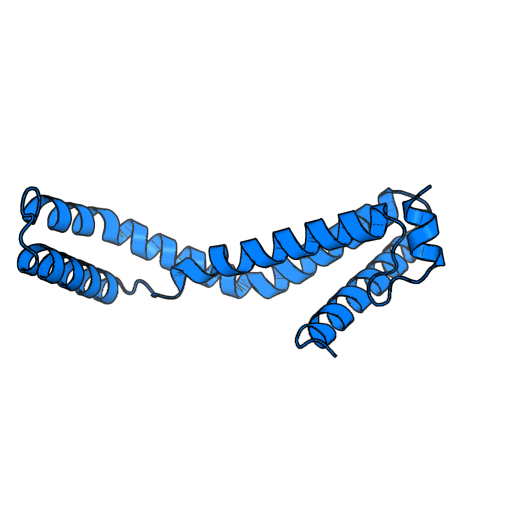20.333 1.00 88.81 93 GLU A O 1
ATOM 705 N N . ARG A 1 94 ? -13.998 -0.374 20.729 1.00 88.06 94 ARG A N 1
ATOM 706 C CA . ARG A 1 94 ? -13.740 -0.120 19.303 1.00 88.06 94 ARG A CA 1
ATOM 707 C C . ARG A 1 94 ? -13.213 -1.362 18.592 1.00 88.06 94 ARG A C 1
ATOM 709 O O . ARG A 1 94 ? -13.551 -1.589 17.426 1.00 88.06 94 ARG A O 1
ATOM 716 N N . ARG A 1 95 ? -12.374 -2.156 19.263 1.00 88.12 95 ARG A N 1
ATOM 717 C CA . ARG A 1 95 ? -11.810 -3.392 18.711 1.00 88.12 95 ARG A CA 1
ATOM 718 C C . ARG A 1 95 ? -12.861 -4.495 18.608 1.00 88.12 95 ARG A C 1
ATOM 720 O O . ARG A 1 95 ? -12.892 -5.160 17.575 1.00 88.12 95 ARG A O 1
ATOM 727 N N . ALA A 1 96 ? -13.714 -4.654 19.618 1.00 89.00 96 ALA A N 1
ATOM 728 C CA . ALA A 1 96 ? -14.831 -5.597 19.607 1.00 89.00 96 ALA A CA 1
ATOM 729 C C . ALA A 1 96 ? -15.821 -5.261 18.483 1.00 89.00 96 ALA A C 1
ATOM 731 O O . ALA A 1 96 ? -16.068 -6.097 17.616 1.00 89.00 96 ALA A O 1
ATOM 732 N N . LEU A 1 97 ? -16.250 -3.998 18.393 1.00 86.81 97 LEU A N 1
ATOM 733 C CA . LEU A 1 97 ? -17.141 -3.519 17.335 1.00 86.81 97 LEU A CA 1
ATOM 734 C C . LEU A 1 97 ? -16.548 -3.746 15.934 1.00 86.81 97 LEU A C 1
ATOM 736 O O . LEU A 1 97 ? -17.234 -4.202 15.018 1.00 86.81 97 LEU A O 1
ATOM 740 N N . SER A 1 98 ? -15.257 -3.445 15.755 1.00 83.88 98 SER A N 1
ATOM 741 C CA . SER A 1 98 ? -14.567 -3.670 14.477 1.00 83.88 98 SER A CA 1
ATOM 742 C C . SER A 1 98 ? -14.514 -5.159 14.108 1.00 83.88 98 SER A C 1
ATOM 744 O O . SER A 1 98 ? -14.615 -5.500 12.927 1.00 83.88 98 SER A 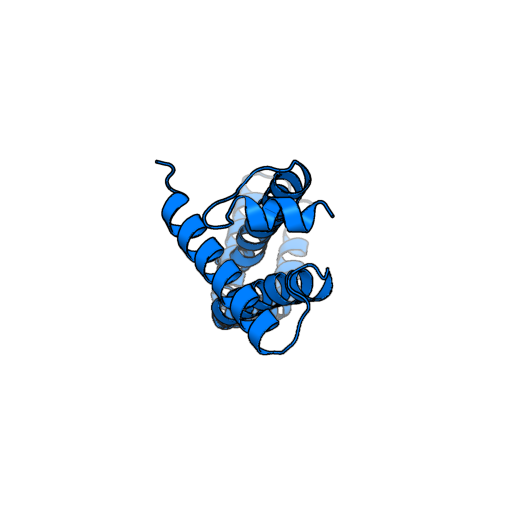O 1
ATOM 746 N N . ALA A 1 99 ? -14.370 -6.046 15.100 1.00 84.38 99 ALA A N 1
ATOM 747 C CA . ALA A 1 99 ? -14.369 -7.492 14.903 1.00 84.38 99 ALA A CA 1
ATOM 748 C C . ALA A 1 99 ? -15.762 -8.026 14.526 1.00 84.38 99 ALA A C 1
ATOM 750 O O . ALA A 1 99 ? -15.860 -8.809 13.582 1.00 84.38 99 ALA A O 1
ATOM 751 N N . GLU A 1 100 ? -16.827 -7.547 15.178 1.00 87.12 100 GLU A N 1
ATOM 752 C CA . GLU A 1 100 ? -18.223 -7.883 14.845 1.00 87.12 100 GLU A CA 1
ATOM 753 C C . GLU A 1 100 ? -18.586 -7.487 13.408 1.00 87.12 100 GLU A C 1
ATOM 755 O O . GLU A 1 100 ? -19.217 -8.250 12.680 1.00 87.12 100 GLU A O 1
ATOM 760 N N . HIS A 1 101 ? -18.104 -6.328 12.950 1.00 82.38 101 HIS A N 1
ATOM 761 C CA . HIS A 1 101 ? -18.312 -5.852 11.578 1.00 82.38 101 HIS A CA 1
ATOM 762 C C . HIS A 1 101 ? -17.384 -6.533 10.549 1.00 82.38 101 HIS A C 1
ATOM 764 O O . HIS A 1 101 ? -17.390 -6.188 9.361 1.00 82.38 101 HIS A O 1
ATOM 770 N N . GLY A 1 102 ? -16.562 -7.498 10.977 1.00 80.12 102 GLY A N 1
ATOM 771 C CA . GLY A 1 102 ? -15.662 -8.259 10.113 1.00 80.12 102 GLY A CA 1
ATOM 772 C C . GLY A 1 102 ? -14.570 -7.406 9.463 1.00 80.12 102 GLY A C 1
ATOM 773 O O . GLY A 1 102 ? -14.124 -7.716 8.350 1.00 80.12 102 GLY A O 1
ATOM 774 N N . VAL A 1 103 ? -14.164 -6.309 10.108 1.00 79.81 103 VAL A N 1
ATOM 775 C CA . VAL A 1 103 ? -13.085 -5.442 9.633 1.00 79.81 103 VAL A CA 1
ATOM 776 C C . VAL A 1 103 ? -11.747 -6.133 9.890 1.00 79.81 103 VAL A C 1
ATOM 778 O O . VAL A 1 103 ? -11.325 -6.325 11.029 1.00 79.81 103 VAL A O 1
ATOM 781 N N . SER A 1 104 ? -11.052 -6.516 8.818 1.00 75.62 104 SER A N 1
ATOM 782 C CA . SER A 1 104 ? -9.730 -7.134 8.932 1.00 75.62 104 SER A CA 1
ATOM 783 C C . SER A 1 104 ? -8.671 -6.124 9.380 1.00 75.62 104 SER A C 1
ATOM 785 O O . SER A 1 104 ? -8.579 -5.016 8.847 1.00 75.62 104 SER A O 1
ATOM 787 N N . ARG A 1 105 ? -7.786 -6.552 10.288 1.00 69.19 105 ARG A N 1
ATOM 788 C CA . ARG A 1 105 ? -6.593 -5.792 10.709 1.00 69.19 105 ARG A CA 1
ATOM 789 C C . ARG A 1 105 ? -5.569 -5.595 9.583 1.00 69.19 105 ARG A C 1
ATOM 791 O O . ARG A 1 105 ? -4.706 -4.736 9.699 1.00 69.19 105 ARG A O 1
ATOM 798 N N . LEU A 1 106 ? -5.691 -6.339 8.481 1.00 71.62 106 LEU A N 1
ATOM 799 C CA . LEU A 1 106 ? -4.832 -6.215 7.296 1.00 71.62 106 LEU A CA 1
ATOM 800 C C . LEU A 1 106 ? -5.220 -5.036 6.382 1.00 71.62 106 LEU A C 1
ATOM 802 O O . LEU A 1 106 ? -4.618 -4.846 5.329 1.00 71.62 106 LEU A O 1
ATOM 806 N N . GLY A 1 107 ? -6.215 -4.227 6.761 1.00 67.06 107 GLY A N 1
ATOM 807 C CA . GLY A 1 107 ? -6.663 -3.077 5.969 1.00 67.06 107 GLY A CA 1
ATOM 808 C C . GLY A 1 107 ? -5.620 -1.965 5.779 1.00 67.06 107 GLY A C 1
ATOM 809 O O . GLY A 1 107 ? -5.755 -1.190 4.840 1.00 67.06 107 GLY A O 1
ATOM 810 N N . CYS A 1 108 ? -4.575 -1.891 6.613 1.00 71.19 108 CYS A N 1
ATOM 811 C CA . CYS A 1 108 ? -3.483 -0.909 6.492 1.00 71.19 108 CYS A CA 1
ATOM 812 C C . CYS A 1 108 ? -2.294 -1.382 5.635 1.00 71.19 108 CYS A C 1
ATOM 814 O O . CYS A 1 108 ? -1.415 -0.586 5.304 1.00 71.19 108 CYS A O 1
ATOM 816 N N . LEU A 1 109 ? -2.296 -2.651 5.212 1.00 73.06 109 LEU A N 1
ATOM 817 C CA . LEU A 1 109 ? -1.265 -3.236 4.358 1.00 73.06 109 LEU A CA 1
ATOM 818 C C . LEU A 1 109 ? -1.021 -2.506 3.013 1.00 73.06 109 LEU A C 1
ATOM 820 O O . LEU A 1 109 ? 0.139 -2.448 2.613 1.00 73.06 109 LEU A O 1
ATOM 824 N N . PRO A 1 110 ? -2.013 -1.902 2.314 1.00 69.56 110 PRO A N 1
ATOM 825 C CA . PRO A 1 110 ? -1.737 -1.212 1.047 1.00 69.56 110 PRO A CA 1
ATOM 826 C C . PRO A 1 110 ? -0.793 -0.034 1.197 1.00 69.56 110 PRO A C 1
ATOM 828 O O . PRO A 1 110 ? 0.098 0.147 0.378 1.00 69.56 110 PRO A O 1
ATOM 831 N N . VAL A 1 111 ? -0.986 0.765 2.245 1.00 72.25 111 VAL A N 1
ATOM 832 C CA . VAL A 1 111 ? -0.169 1.957 2.486 1.00 72.25 111 VAL A CA 1
ATOM 833 C C . VAL A 1 111 ? 1.271 1.543 2.783 1.00 72.25 111 VAL A C 1
ATOM 835 O O . VAL A 1 111 ? 2.208 2.158 2.280 1.00 72.25 111 VAL A O 1
ATOM 838 N N . LEU A 1 112 ? 1.441 0.442 3.521 1.00 75.50 112 LEU A N 1
ATOM 839 C CA . LEU A 1 112 ? 2.752 -0.128 3.820 1.00 75.50 112 LEU A CA 1
ATOM 840 C C . LEU A 1 112 ? 3.460 -0.701 2.588 1.00 75.50 112 LEU A C 1
ATOM 842 O O . LEU A 1 112 ? 4.679 -0.635 2.537 1.00 75.50 112 LEU A O 1
ATOM 846 N N . VAL A 1 113 ? 2.733 -1.240 1.603 1.00 74.25 113 VAL A N 1
ATOM 847 C CA . VAL A 1 113 ? 3.319 -1.758 0.348 1.00 74.25 113 VAL A CA 1
ATOM 848 C C . VAL A 1 113 ? 3.579 -0.637 -0.666 1.00 74.25 113 VAL A C 1
ATOM 850 O O . VAL A 1 113 ? 4.551 -0.693 -1.414 1.00 74.25 113 VAL A O 1
ATOM 853 N N . GLN A 1 114 ? 2.753 0.409 -0.672 1.00 69.50 114 GLN A N 1
ATOM 854 C CA . GLN A 1 114 ? 2.870 1.518 -1.618 1.00 69.50 114 GLN A CA 1
ATOM 855 C C . GLN A 1 114 ? 4.124 2.372 -1.379 1.00 69.50 114 GLN A C 1
ATOM 857 O O . GLN A 1 114 ? 4.734 2.837 -2.342 1.00 69.50 114 GLN A O 1
ATOM 862 N N . LEU A 1 115 ? 4.518 2.572 -0.116 1.00 83.50 115 LEU A N 1
ATOM 863 C CA . LEU A 1 115 ? 5.705 3.358 0.240 1.00 83.50 115 LEU A CA 1
ATOM 864 C C . LEU A 1 115 ? 7.008 2.748 -0.330 1.00 83.50 115 LEU A C 1
ATOM 866 O O . LEU A 1 115 ? 7.714 3.458 -1.045 1.00 83.50 115 LEU A O 1
ATOM 870 N N . PRO A 1 116 ? 7.316 1.450 -0.124 1.00 73.19 116 PRO A N 1
ATOM 871 C CA . PRO A 1 116 ? 8.476 0.789 -0.723 1.00 73.19 116 PRO A CA 1
ATOM 872 C C . PRO A 1 116 ? 8.533 0.868 -2.248 1.00 73.19 116 PRO A C 1
ATOM 874 O O . PRO A 1 116 ? 9.608 1.073 -2.801 1.00 73.19 116 PRO A O 1
ATOM 877 N N . VAL A 1 117 ? 7.393 0.725 -2.935 1.00 73.81 117 VAL A N 1
ATOM 878 C CA . VAL A 1 117 ? 7.337 0.797 -4.407 1.00 73.81 117 VAL A CA 1
ATOM 879 C C . VAL A 1 117 ? 7.726 2.191 -4.899 1.00 73.81 117 VAL A C 1
ATOM 881 O O . VAL A 1 117 ? 8.463 2.314 -5.873 1.00 73.81 117 VAL A O 1
ATOM 884 N N . TRP A 1 118 ? 7.283 3.238 -4.200 1.00 78.69 118 TRP A N 1
ATOM 885 C CA . TRP A 1 118 ? 7.668 4.615 -4.504 1.00 78.69 118 TRP A CA 1
ATOM 886 C C . TRP A 1 118 ? 9.168 4.854 -4.326 1.00 78.69 118 TRP A C 1
ATOM 888 O O . TRP A 1 118 ? 9.801 5.418 -5.215 1.00 78.69 118 TRP A O 1
ATOM 898 N N . PHE A 1 119 ? 9.745 4.384 -3.217 1.00 77.38 119 PHE A N 1
ATOM 899 C CA . PHE A 1 119 ? 11.187 4.488 -2.983 1.00 77.38 119 PHE A CA 1
ATOM 900 C C . PHE A 1 119 ? 11.995 3.712 -4.026 1.00 77.38 119 PHE A C 1
ATOM 902 O O . PHE A 1 119 ? 12.979 4.234 -4.541 1.00 77.38 119 PHE A O 1
ATOM 909 N N . ALA A 1 120 ? 11.567 2.497 -4.376 1.00 70.00 120 ALA A N 1
ATOM 910 C CA . ALA A 1 120 ? 12.239 1.679 -5.381 1.00 70.00 120 ALA A CA 1
ATOM 911 C C . ALA A 1 120 ? 12.228 2.340 -6.766 1.00 70.00 120 ALA A C 1
ATOM 913 O O . ALA A 1 120 ? 13.256 2.363 -7.435 1.00 70.00 120 ALA A O 1
ATOM 914 N N . LEU A 1 121 ? 11.092 2.913 -7.178 1.00 70.75 121 LEU A N 1
ATOM 915 C CA . LEU A 1 121 ? 10.979 3.628 -8.448 1.00 70.75 121 LEU A CA 1
ATOM 916 C C . LEU A 1 121 ? 11.820 4.911 -8.459 1.00 70.75 121 LEU A C 1
ATOM 918 O O . LEU A 1 121 ? 12.504 5.178 -9.441 1.00 70.75 121 LEU A O 1
ATOM 922 N N . TYR A 1 122 ? 11.794 5.683 -7.368 1.00 79.75 122 TYR A N 1
ATOM 923 C CA . TYR A 1 122 ? 12.595 6.900 -7.238 1.00 79.75 122 TYR A CA 1
ATOM 924 C C . TYR A 1 122 ? 14.095 6.601 -7.338 1.00 79.75 122 TYR A C 1
ATOM 926 O O . TYR A 1 122 ? 14.791 7.253 -8.108 1.00 79.75 122 TYR A O 1
ATOM 934 N N . HIS A 1 123 ? 14.579 5.588 -6.613 1.00 72.12 123 HIS A N 1
ATOM 935 C CA . HIS A 1 123 ? 15.982 5.179 -6.675 1.00 72.12 123 HIS A CA 1
ATOM 936 C C . HIS A 1 123 ? 16.362 4.618 -8.043 1.00 72.12 123 HIS A C 1
ATOM 938 O O . HIS A 1 123 ? 17.393 5.004 -8.567 1.00 72.12 123 HIS A O 1
ATOM 944 N N . LEU A 1 124 ? 15.515 3.791 -8.662 1.00 69.19 124 LEU A N 1
ATOM 945 C CA . LEU A 1 124 ? 15.776 3.274 -10.006 1.00 69.19 124 LEU A CA 1
ATOM 946 C C . LEU A 1 124 ? 15.939 4.412 -11.023 1.00 69.19 124 LEU A C 1
ATOM 948 O O . LEU A 1 124 ? 16.901 4.418 -11.778 1.00 69.19 124 LEU A O 1
ATOM 952 N N . ILE A 1 125 ? 15.028 5.389 -11.023 1.00 71.62 125 ILE A N 1
ATOM 953 C CA . ILE A 1 125 ? 15.112 6.540 -11.932 1.00 71.62 125 ILE A CA 1
ATOM 954 C C . ILE A 1 125 ? 16.327 7.411 -11.592 1.00 71.62 125 ILE A C 1
ATOM 956 O O . ILE A 1 125 ? 17.022 7.852 -12.499 1.00 71.62 125 ILE A O 1
ATOM 960 N N . SER A 1 126 ? 16.607 7.640 -10.306 1.00 77.06 126 SER A N 1
ATOM 961 C CA . SER A 1 126 ? 17.757 8.437 -9.863 1.00 77.06 126 SER A CA 1
ATOM 962 C C . SER A 1 126 ? 19.097 7.791 -10.222 1.00 77.06 126 SER A C 1
ATOM 964 O O . SER A 1 126 ? 20.021 8.505 -10.596 1.00 77.06 126 SER A O 1
ATOM 966 N N . ASP A 1 127 ? 19.214 6.468 -10.106 1.00 69.25 127 ASP A N 1
ATOM 967 C CA . ASP A 1 127 ? 20.437 5.720 -10.402 1.00 69.25 127 ASP A CA 1
ATOM 968 C C . ASP A 1 127 ? 20.667 5.645 -11.920 1.00 69.25 127 ASP A C 1
ATOM 970 O O . ASP A 1 127 ? 21.783 5.871 -12.387 1.00 69.25 127 ASP A O 1
ATOM 974 N N . VAL A 1 128 ? 19.603 5.420 -12.702 1.00 67.88 128 VAL A N 1
ATOM 975 C CA . VAL A 1 128 ? 19.672 5.415 -14.173 1.00 67.88 128 VAL A CA 1
ATOM 976 C C . VAL A 1 128 ? 19.975 6.819 -14.715 1.00 67.88 128 VAL A C 1
ATOM 978 O O . VAL A 1 128 ? 20.828 6.953 -15.586 1.00 67.88 128 VAL A O 1
ATOM 981 N N . ALA A 1 129 ? 19.376 7.877 -14.155 1.00 68.69 129 ALA A N 1
ATOM 982 C CA . ALA A 1 129 ? 19.695 9.268 -14.508 1.00 68.69 129 ALA A CA 1
ATOM 983 C C . ALA A 1 129 ? 21.113 9.696 -14.084 1.00 68.69 129 ALA A C 1
ATOM 985 O O . ALA A 1 129 ? 21.654 10.659 -14.615 1.00 68.69 129 ALA A O 1
ATOM 986 N N . ALA A 1 130 ? 21.723 8.993 -13.127 1.00 69.75 130 ALA A N 1
ATOM 987 C CA . ALA A 1 130 ? 23.118 9.181 -12.738 1.00 69.75 130 ALA A CA 1
ATOM 988 C C . ALA A 1 130 ? 24.091 8.305 -13.556 1.00 69.75 130 ALA A C 1
ATOM 990 O O . ALA A 1 130 ? 25.272 8.229 -13.213 1.00 69.75 130 ALA A O 1
ATOM 991 N N . GLY A 1 131 ? 23.616 7.610 -14.598 1.00 64.25 131 GLY A N 1
ATOM 992 C CA . GLY A 1 131 ? 24.440 6.759 -15.460 1.00 64.25 131 GLY A CA 1
ATOM 993 C C . GLY A 1 131 ? 24.839 5.417 -14.835 1.00 64.25 131 GLY A C 1
ATOM 994 O O . GLY A 1 131 ? 25.781 4.775 -15.299 1.00 64.25 131 GLY A O 1
ATOM 995 N N . SER A 1 132 ? 24.156 4.974 -13.774 1.00 61.31 132 SER A N 1
ATOM 996 C CA . SER A 1 132 ? 24.475 3.731 -13.062 1.00 61.31 132 SER A CA 1
ATOM 997 C C . SER A 1 132 ? 23.623 2.557 -13.556 1.00 61.31 132 SER A C 1
ATOM 999 O O . SER A 1 132 ? 22.395 2.625 -13.570 1.00 61.31 132 SER A O 1
ATOM 1001 N N . ALA A 1 133 ? 24.268 1.443 -13.914 1.00 60.03 133 ALA A N 1
ATOM 1002 C CA . ALA A 1 133 ? 23.592 0.194 -14.268 1.00 60.03 133 ALA A CA 1
ATOM 1003 C C . ALA A 1 133 ? 22.917 -0.449 -13.049 1.00 60.03 133 ALA A C 1
ATOM 1005 O O . ALA A 1 133 ? 23.553 -0.696 -12.022 1.00 60.03 133 ALA A O 1
ATOM 1006 N N . VAL A 1 134 ? 21.619 -0.747 -13.170 1.00 61.47 134 VAL A N 1
ATOM 1007 C CA . VAL A 1 134 ? 20.820 -1.364 -12.104 1.00 61.47 134 VAL A CA 1
ATOM 1008 C C . VAL A 1 134 ? 20.294 -2.729 -12.559 1.00 61.47 134 VAL A C 1
ATOM 1010 O O . VAL A 1 134 ? 19.410 -2.831 -13.408 1.00 61.47 134 VAL A O 1
ATOM 1013 N N . GLY A 1 135 ? 20.793 -3.809 -11.948 1.00 63.75 135 GLY A N 1
ATOM 1014 C CA . GLY A 1 135 ? 20.303 -5.171 -12.198 1.00 63.75 135 GLY A CA 1
ATOM 1015 C C . GLY A 1 135 ? 20.722 -5.716 -13.568 1.00 63.75 135 GLY A C 1
ATOM 1016 O O . GLY A 1 135 ? 21.908 -5.784 -13.854 1.00 63.75 135 GLY A O 1
ATOM 1017 N N . SER A 1 136 ? 19.757 -6.145 -14.391 1.00 56.84 136 SER A N 1
ATOM 1018 C CA . SER A 1 136 ? 19.988 -6.611 -15.771 1.00 56.84 136 SER A CA 1
ATOM 1019 C C . SER A 1 136 ? 19.832 -5.515 -16.833 1.00 56.84 136 SER A C 1
ATOM 1021 O O . SER A 1 136 ? 19.685 -5.852 -18.004 1.00 56.84 136 SER A O 1
ATOM 1023 N N . MET A 1 137 ? 19.783 -4.237 -16.439 1.00 58.38 137 MET A N 1
ATOM 1024 C CA . MET A 1 137 ? 19.942 -3.139 -17.394 1.00 58.38 137 MET A CA 1
ATOM 1025 C C . MET A 1 137 ? 21.417 -3.055 -17.769 1.00 58.38 137 MET A C 1
ATOM 1027 O O . MET A 1 137 ? 22.252 -2.776 -16.906 1.00 58.38 137 MET A O 1
ATOM 1031 N N . ASP A 1 138 ? 21.721 -3.359 -19.027 1.00 62.00 138 ASP A N 1
ATOM 1032 C CA . ASP A 1 138 ? 23.096 -3.388 -19.522 1.00 62.00 138 ASP A CA 1
ATOM 1033 C C . ASP A 1 138 ? 23.648 -1.966 -19.717 1.00 62.00 138 ASP A C 1
ATOM 1035 O O . ASP A 1 138 ? 22.886 -0.998 -19.807 1.00 62.00 138 ASP A O 1
ATOM 1039 N N . ALA A 1 139 ? 24.973 -1.820 -19.787 1.00 62.34 139 ALA A N 1
ATOM 1040 C CA . ALA A 1 139 ? 25.623 -0.506 -19.896 1.00 62.34 139 ALA A CA 1
ATOM 1041 C C . ALA A 1 139 ? 25.125 0.311 -21.109 1.00 62.34 139 ALA A C 1
ATOM 1043 O O . ALA A 1 139 ? 24.970 1.530 -21.018 1.00 62.34 139 ALA A O 1
ATOM 1044 N N . ASP A 1 140 ? 24.784 -0.371 -22.205 1.00 61.84 140 ASP A N 1
ATOM 1045 C CA . ASP A 1 140 ? 24.235 0.237 -23.422 1.00 61.84 140 ASP A CA 1
ATOM 1046 C C . ASP A 1 140 ? 22.830 0.818 -23.214 1.00 61.84 140 ASP A C 1
ATOM 1048 O O . ASP A 1 140 ? 22.492 1.860 -23.769 1.00 61.84 140 ASP A O 1
ATOM 1052 N N . GLN A 1 141 ? 22.016 0.178 -22.372 1.00 62.25 141 GLN A N 1
ATOM 1053 C CA . GLN A 1 141 ? 20.659 0.624 -22.060 1.00 62.25 141 GLN A CA 1
ATOM 1054 C C . GLN A 1 141 ? 20.653 1.861 -21.160 1.00 62.25 141 GLN A C 1
ATOM 1056 O O . GLN A 1 141 ? 19.794 2.729 -21.301 1.00 62.25 141 GLN A O 1
ATOM 1061 N N . VAL A 1 142 ? 21.632 1.965 -20.260 1.00 61.16 142 VAL A N 1
ATOM 1062 C CA . VAL A 1 142 ? 21.828 3.160 -19.430 1.00 61.16 142 VAL A CA 1
ATOM 1063 C C . VAL A 1 142 ? 22.358 4.324 -20.260 1.00 61.16 142 VAL A C 1
ATOM 1065 O O . VAL A 1 142 ? 21.857 5.437 -20.133 1.00 61.16 142 VAL A O 1
ATOM 1068 N N . ALA A 1 143 ? 23.301 4.064 -21.169 1.00 60.97 143 ALA A N 1
ATOM 1069 C CA . ALA A 1 143 ? 23.806 5.074 -22.098 1.00 60.97 143 ALA A CA 1
ATOM 1070 C C . ALA A 1 143 ? 22.724 5.599 -23.063 1.00 60.97 143 ALA A C 1
ATOM 1072 O O . ALA A 1 143 ? 22.808 6.732 -23.531 1.00 60.97 143 ALA A O 1
ATOM 1073 N N . LEU A 1 144 ? 21.706 4.785 -23.359 1.00 62.50 144 LEU A N 1
ATOM 1074 C CA . LEU A 1 144 ? 20.557 5.175 -24.175 1.00 62.50 144 LEU A CA 1
ATOM 1075 C C . LEU A 1 144 ? 19.565 6.082 -23.437 1.00 62.50 144 LEU A C 1
ATOM 1077 O O . LEU A 1 144 ? 18.903 6.890 -24.076 1.00 62.50 144 LEU A O 1
ATOM 1081 N N . PHE A 1 145 ? 19.435 5.923 -22.119 1.00 59.84 145 PHE A N 1
ATOM 1082 C CA . PHE A 1 145 ? 18.524 6.722 -21.298 1.00 59.84 145 PHE A CA 1
ATOM 1083 C C . PHE A 1 145 ? 19.028 8.158 -21.084 1.00 59.84 145 PHE A C 1
ATOM 1085 O O . PHE A 1 145 ? 18.225 9.066 -20.896 1.00 59.84 145 PHE A O 1
ATOM 1092 N N . ASP A 1 146 ? 20.348 8.359 -21.111 1.00 58.22 146 ASP A N 1
ATOM 1093 C CA . ASP A 1 146 ? 21.010 9.661 -20.927 1.00 58.22 146 ASP A CA 1
ATOM 1094 C C . ASP A 1 146 ? 21.043 10.525 -22.210 1.00 58.22 146 ASP A C 1
ATOM 1096 O O . ASP A 1 146 ? 21.581 11.633 -22.213 1.00 58.22 146 ASP A O 1
ATOM 1100 N N . ARG A 1 147 ? 20.496 10.018 -23.323 1.00 52.19 147 ARG A N 1
ATOM 1101 C CA . ARG A 1 147 ? 20.489 10.680 -24.635 1.00 52.19 147 ARG A CA 1
ATOM 1102 C C . ARG A 1 147 ? 19.153 11.356 -24.930 1.00 52.19 147 ARG A C 1
ATOM 1104 O O . ARG A 1 147 ? 19.196 12.452 -25.534 1.00 52.19 147 ARG A O 1
#

Sequence (147 aa):
MSMLDPLKHVLSTLMSTAHALAENLGADPGGAVGWCLSIAAIVVVVRGLLLPLTVHQVRNARRMAVARPHLQEIAQRYKGRTDPDSVRAMMEERRALSAEHGVSRLGCLPVLVQLPVWFALYHLISDVAAGSAVGSMDADQVALFDR

Foldseek 3Di:
DDPCQVVLQVLLVQLVVQLVVLVVVPDDNLDPVSNVSSVVSSVCVVCVVCVVVVVVLVVLVVLVVVLVVVLVVLCVVLPPPPDPVSVVVSVVVSVVSCVVSVRDPCNCVVVVVVVVVVVVVVVVVVCLCVQHDGHPCDSVSSVSVVD

Secondary structure (DSSP, 8-state):
--TTHHHHHHHHHHHHHHHHHHHHTT--TTSHHHHHHHHHHHHHHHHHHHHHHHHHHHHHHHHHHHHHHHHHHHHHHTTT---HHHHHHHHHHHHHHHHHTT--GGGGHHHHHHHHHHHHHHHHHHHHHTT---TT--HHHHHHHT-

Radius of gyration: 23.22 Å; chains: 1; bounding box: 47×26×66 Å

pLDDT: mean 76.12, std 9.57, range [50.66, 91.56]